Protein AF-A0A7D9EEP5-F1 (afdb_monomer)

Organism: Paramuricea clavata (NCBI:txid317549)

Radius of gyration: 14.98 Å; Cα contacts (8 Å, |Δi|>4): 99; chains: 1; bounding box: 32×27×48 Å

Foldseek 3Di:
DVLVVCCPDPPLVVSLVVLVVVCVVPVLDLVSLQSNLSSCVSVVVLVSSLVSLVSSCVNVVPPCCSVVPRNVVSVVSVVVVVVVVVVVVVVVPD

Nearest PDB structures (foldseek):
  1na3-assembly2_B  TM=8.952E-01  e=2.114E-03  unidentified
  6fd7-assembly1_A  TM=9.182E-01  e=3.672E-03  Homo sapiens
  8cqp-assembly3_C  TM=9.008E-01  e=3.880E-03  synthetic construct
  1na3-assembly1_A  TM=8.863E-01  e=4.100E-03  unidentified
  6gxz-assembly1_A  TM=8.584E-01  e=7.234E-02  Homo sapiens

pLDDT: mean 84.48, std 14.34, range [50.22, 97.19]

Mean predicted aligned error: 7.29 Å

Solvent-accessible surface area (backbone atoms only — not comparable to full-atom values): 5019 Å² total; per-residue (Å²): 111,75,71,69,59,32,67,79,42,100,42,51,63,64,36,30,54,52,21,51,50,43,27,71,78,37,78,84,38,39,69,30,25,40,50,30,15,55,35,27,46,76,74,66,40,35,72,61,14,43,52,27,33,52,53,18,37,72,76,43,74,83,43,56,61,52,52,68,47,55,38,43,49,35,53,51,54,48,50,53,53,54,51,54,50,53,54,56,60,55,71,74,73,118

InterPro domains:
  IPR011990 Tetratricopeptide-like helical domain superfamily [G3DSA:1.25.40.10] (1-94)
  IPR011990 Tetratricopeptide-like helical domain superfamily [SSF48452] (2-68)
  IPR019734 Tetratricopeptide repeat [PS50005] (30-63)
  IPR052658 Tetratricopeptide repeat-containing protein [PTHR15544] (1-91)

Structure (mmCIF, N/CA/C/O backbone):
data_AF-A0A7D9EEP5-F1
#
_entry.id   AF-A0A7D9EEP5-F1
#
loop_
_atom_site.group_PDB
_atom_site.id
_atom_site.type_symbol
_atom_site.label_atom_id
_atom_site.label_alt_id
_atom_site.label_comp_id
_atom_site.label_asym_id
_atom_site.label_entity_id
_atom_site.label_seq_id
_atom_site.pdbx_PDB_ins_code
_atom_site.Cartn_x
_atom_site.Cartn_y
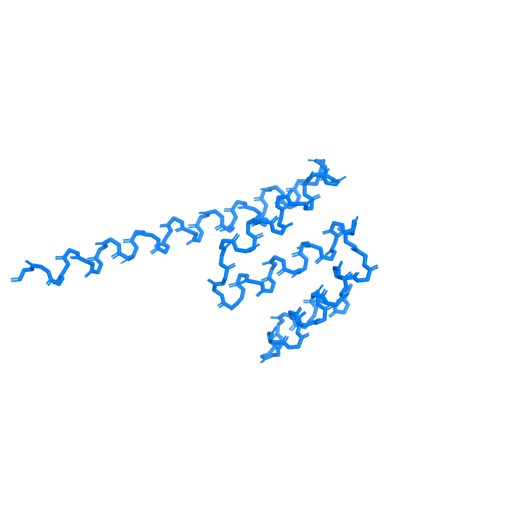_atom_site.Cartn_z
_atom_site.occupancy
_atom_site.B_iso_or_equiv
_atom_site.auth_seq_id
_atom_si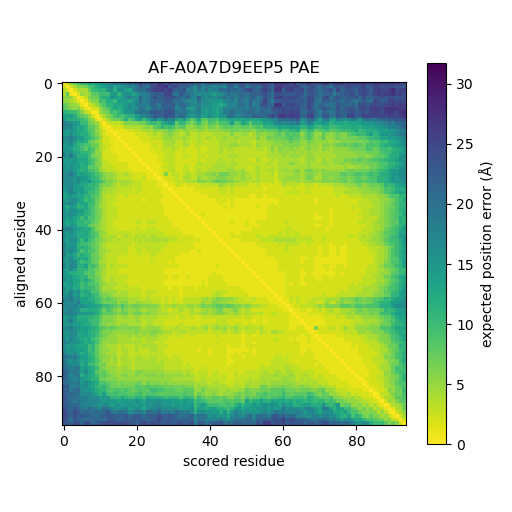te.auth_comp_id
_atom_site.auth_asym_id
_atom_site.auth_atom_id
_atom_site.pdbx_PDB_model_num
ATOM 1 N N . MET A 1 1 ? -0.367 -1.210 -16.335 1.00 50.22 1 MET A N 1
ATOM 2 C CA . MET A 1 1 ? -1.767 -1.472 -16.739 1.00 50.22 1 MET A CA 1
ATOM 3 C C . MET A 1 1 ? -2.291 -2.834 -16.282 1.00 50.22 1 MET A C 1
ATOM 5 O O . MET A 1 1 ? -3.288 -2.823 -15.585 1.00 50.22 1 MET A O 1
ATOM 9 N N . LYS A 1 2 ? -1.651 -3.991 -16.549 1.00 52.59 2 LYS A N 1
ATOM 10 C CA . LYS A 1 2 ? -2.197 -5.299 -16.095 1.00 52.59 2 LYS A CA 1
ATOM 11 C C . LYS A 1 2 ? -2.370 -5.445 -14.574 1.00 52.59 2 LYS A C 1
ATOM 13 O O . LYS A 1 2 ? -3.368 -5.995 -14.140 1.00 52.59 2 LYS A O 1
ATOM 18 N N . ALA A 1 3 ? -1.448 -4.913 -13.772 1.00 55.03 3 ALA A N 1
ATOM 19 C CA . ALA A 1 3 ? -1.545 -5.026 -12.316 1.00 55.03 3 ALA A CA 1
ATOM 20 C C . ALA A 1 3 ? -2.657 -4.157 -11.696 1.00 55.03 3 ALA A C 1
ATOM 22 O O . ALA A 1 3 ? -3.179 -4.491 -10.645 1.00 55.03 3 ALA A O 1
ATOM 23 N N . GLN A 1 4 ? -3.049 -3.073 -12.372 1.00 54.12 4 GLN A N 1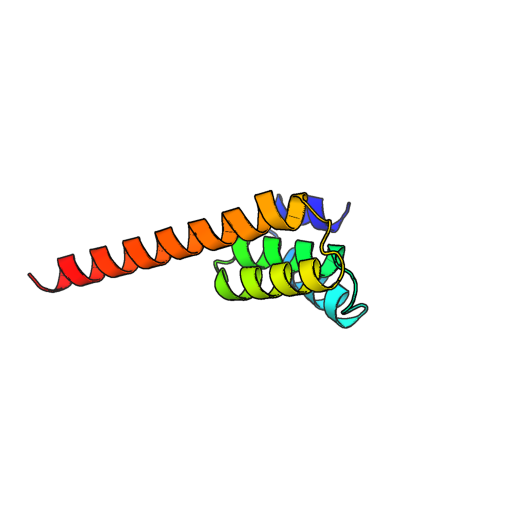
ATOM 24 C CA . GLN A 1 4 ? -4.106 -2.168 -11.915 1.00 54.12 4 GLN A CA 1
ATOM 25 C C . GLN A 1 4 ? -5.504 -2.759 -12.174 1.00 54.12 4 GLN A C 1
ATOM 27 O O . GLN A 1 4 ? -6.414 -2.515 -11.401 1.00 54.12 4 GLN A O 1
ATOM 32 N N . VAL A 1 5 ? -5.642 -3.595 -13.214 1.00 51.03 5 VAL A N 1
ATOM 33 C CA . VAL A 1 5 ? -6.894 -4.285 -13.590 1.00 51.03 5 VAL A CA 1
ATOM 34 C C . VAL A 1 5 ? -7.166 -5.522 -12.719 1.00 51.03 5 VAL A C 1
ATOM 36 O O . VAL A 1 5 ? -8.313 -5.894 -12.515 1.00 51.03 5 VAL A O 1
ATOM 39 N N . LEU A 1 6 ? -6.125 -6.155 -12.170 1.00 53.22 6 LEU A N 1
ATOM 40 C CA . LEU A 1 6 ? -6.261 -7.343 -11.313 1.00 53.22 6 LEU A CA 1
ATOM 41 C C . LEU A 1 6 ? -6.770 -7.034 -9.897 1.00 53.22 6 LEU A C 1
ATOM 43 O O . LEU A 1 6 ? -7.203 -7.948 -9.212 1.00 53.22 6 LEU A O 1
ATOM 47 N N . LEU A 1 7 ? -6.732 -5.770 -9.462 1.00 54.53 7 LEU A N 1
ATOM 48 C CA . LEU A 1 7 ? -7.253 -5.364 -8.152 1.00 54.53 7 LEU A CA 1
ATOM 49 C C . LEU A 1 7 ? -8.791 -5.268 -8.121 1.00 54.53 7 LEU A C 1
ATOM 51 O O . LEU A 1 7 ? -9.365 -5.278 -7.039 1.00 54.53 7 LEU A O 1
ATOM 55 N N . GLU A 1 8 ? -9.452 -5.175 -9.282 1.00 51.78 8 GLU A N 1
ATOM 56 C CA . GLU A 1 8 ? -10.920 -5.077 -9.389 1.00 51.78 8 GLU A CA 1
ATOM 57 C C . GLU A 1 8 ? -11.623 -6.437 -9.540 1.00 51.78 8 GLU A C 1
ATOM 59 O O . GLU A 1 8 ? -12.830 -6.536 -9.330 1.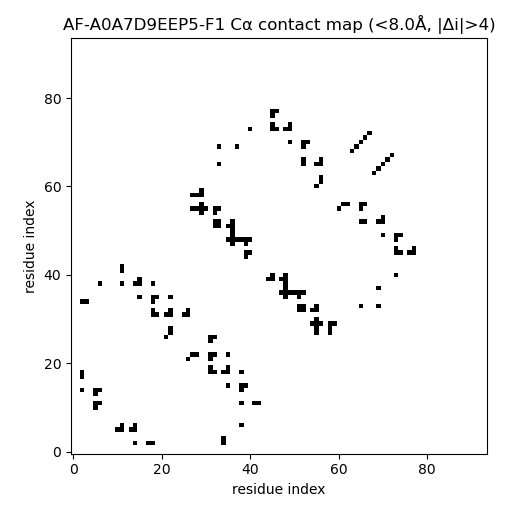00 51.78 8 GLU A O 1
ATOM 64 N N . LEU A 1 9 ? -10.885 -7.494 -9.889 1.00 53.66 9 LEU A N 1
ATOM 65 C CA . LEU A 1 9 ? -11.382 -8.869 -9.883 1.00 53.66 9 LEU A CA 1
ATOM 66 C C . LEU A 1 9 ? -11.070 -9.485 -8.518 1.00 53.66 9 LEU A C 1
ATOM 68 O O . LEU A 1 9 ? -10.032 -9.191 -7.936 1.00 53.66 9 LEU A O 1
ATOM 72 N N . ASP A 1 10 ? -11.935 -10.372 -8.033 1.00 56.12 10 ASP A N 1
ATOM 73 C CA . ASP A 1 10 ? -11.866 -11.126 -6.761 1.00 56.12 10 ASP A CA 1
ATOM 74 C C . ASP A 1 10 ? -10.615 -12.048 -6.628 1.00 56.12 10 ASP A C 1
ATOM 76 O O . ASP A 1 10 ? -10.561 -13.004 -5.861 1.00 56.12 10 ASP A O 1
ATOM 80 N N . GLU A 1 11 ? -9.571 -11.758 -7.406 1.00 63.59 11 GLU A N 1
ATOM 81 C CA . GLU A 1 11 ? -8.248 -12.363 -7.482 1.00 63.59 11 GLU A CA 1
ATOM 82 C C . GLU A 1 11 ? -7.193 -11.476 -6.790 1.00 63.59 11 GLU A C 1
ATOM 84 O O . GLU A 1 11 ? -6.061 -11.310 -7.262 1.00 63.59 11 GLU A O 1
ATOM 89 N N . ILE A 1 12 ? -7.544 -10.918 -5.629 1.00 64.62 12 ILE A N 1
ATOM 90 C CA . ILE A 1 12 ? -6.642 -10.084 -4.820 1.00 64.62 12 ILE A CA 1
ATOM 91 C C . ILE A 1 12 ? -5.317 -10.826 -4.530 1.00 64.62 12 ILE A C 1
ATOM 93 O O . ILE A 1 12 ? -4.238 -10.232 -4.573 1.00 64.62 12 ILE A O 1
ATOM 97 N N . PHE A 1 13 ? -5.365 -12.146 -4.316 1.00 70.31 13 PHE A N 1
ATOM 98 C CA . PHE A 1 13 ? -4.178 -12.967 -4.050 1.00 70.31 13 PHE A CA 1
ATOM 99 C C . PHE A 1 13 ? -3.221 -13.084 -5.257 1.00 70.31 13 PHE A C 1
ATOM 101 O O . PHE A 1 13 ? -2.038 -12.770 -5.094 1.00 70.31 13 PHE A O 1
ATOM 108 N N . PRO A 1 14 ? -3.672 -13.464 -6.473 1.00 78.31 14 PRO A N 1
ATOM 109 C CA . PRO A 1 14 ? -2.845 -13.393 -7.682 1.00 78.31 14 PRO A CA 1
ATOM 110 C C . PRO A 1 14 ? -2.243 -12.011 -7.962 1.00 78.31 14 PRO A C 1
ATOM 112 O O . PRO A 1 14 ? -1.092 -11.920 -8.409 1.00 78.31 14 PRO A O 1
ATOM 115 N N . ALA A 1 15 ? -2.987 -10.933 -7.688 1.00 73.94 15 ALA A N 1
ATOM 116 C CA . ALA A 1 15 ? -2.506 -9.564 -7.873 1.00 73.94 15 ALA A CA 1
ATOM 117 C C . ALA A 1 15 ? -1.317 -9.254 -6.951 1.00 73.94 15 ALA A C 1
ATOM 119 O O . ALA A 1 15 ? -0.288 -8.747 -7.408 1.00 73.94 15 ALA A O 1
ATOM 120 N N . ILE A 1 16 ? -1.430 -9.623 -5.673 1.00 80.75 16 ILE A N 1
ATOM 121 C CA . ILE A 1 16 ? -0.359 -9.455 -4.685 1.00 80.75 16 ILE A CA 1
ATOM 122 C C . ILE A 1 16 ? 0.843 -10.314 -5.050 1.00 80.75 16 ILE A C 1
ATOM 124 O O . ILE A 1 16 ? 1.948 -9.788 -5.117 1.00 80.75 16 ILE A O 1
ATOM 128 N N . GLN A 1 17 ? 0.641 -11.590 -5.384 1.00 83.44 17 GLN A N 1
ATOM 129 C CA . GLN A 1 17 ? 1.734 -12.482 -5.776 1.00 83.44 17 GLN A CA 1
ATOM 130 C C . GLN A 1 17 ? 2.487 -11.948 -7.007 1.00 83.44 17 GLN A C 1
ATOM 132 O O . GLN A 1 17 ? 3.719 -11.978 -7.070 1.00 83.44 17 GLN A O 1
ATOM 137 N N . SER A 1 18 ? 1.754 -11.395 -7.975 1.00 82.75 18 SER A N 1
ATOM 138 C CA . SER A 1 18 ? 2.341 -10.747 -9.150 1.00 82.75 18 SER A CA 1
ATOM 139 C C . SER A 1 18 ? 3.132 -9.490 -8.773 1.00 82.75 18 SER A C 1
ATOM 141 O O . SER A 1 18 ? 4.218 -9.260 -9.313 1.00 82.75 18 SER A O 1
ATOM 143 N N . ALA A 1 19 ? 2.619 -8.684 -7.841 1.00 83.12 19 ALA A N 1
ATOM 144 C CA . ALA A 1 19 ? 3.298 -7.490 -7.346 1.00 83.12 19 ALA A CA 1
ATOM 145 C C . ALA A 1 19 ? 4.559 -7.833 -6.530 1.00 83.12 19 ALA A C 1
ATOM 147 O O . ALA A 1 19 ? 5.603 -7.214 -6.733 1.00 83.12 19 ALA A O 1
ATOM 148 N N . GLU A 1 20 ? 4.511 -8.857 -5.678 1.00 87.75 20 GLU A N 1
ATOM 149 C CA . GLU A 1 20 ? 5.658 -9.370 -4.918 1.00 87.75 20 GLU A CA 1
ATOM 150 C C . GLU A 1 20 ? 6.759 -9.895 -5.840 1.00 87.75 20 GLU A C 1
ATOM 152 O O . GLU A 1 20 ? 7.939 -9.573 -5.664 1.00 87.75 20 GLU A O 1
ATOM 157 N N . MET A 1 21 ? 6.380 -10.647 -6.876 1.00 88.44 21 MET A N 1
ATOM 158 C CA . MET A 1 21 ? 7.323 -11.101 -7.894 1.00 88.44 21 MET A CA 1
ATOM 159 C C . MET A 1 21 ? 7.936 -9.910 -8.640 1.00 88.44 21 MET A C 1
ATOM 161 O O . MET A 1 21 ? 9.147 -9.869 -8.852 1.00 88.44 21 MET A O 1
ATOM 165 N N . ALA A 1 22 ? 7.136 -8.896 -8.984 1.00 86.38 22 ALA A N 1
ATOM 166 C CA . ALA A 1 22 ? 7.630 -7.685 -9.637 1.00 86.38 22 ALA A CA 1
ATOM 167 C C . ALA A 1 22 ? 8.610 -6.890 -8.757 1.00 86.38 22 ALA A C 1
ATOM 169 O O . ALA A 1 22 ? 9.593 -6.356 -9.274 1.00 86.38 22 ALA A O 1
ATOM 170 N N . VAL A 1 23 ? 8.377 -6.825 -7.443 1.00 90.06 23 VAL A 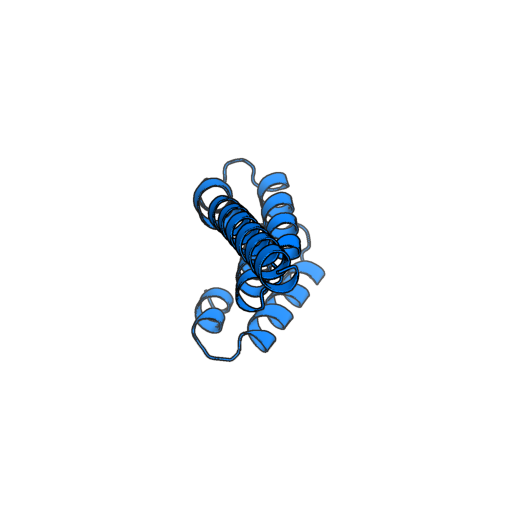N 1
ATOM 171 C CA . VAL A 1 23 ? 9.302 -6.205 -6.479 1.00 90.06 23 VAL A CA 1
ATOM 172 C C . VAL A 1 23 ? 10.561 -7.055 -6.293 1.00 90.06 23 VAL A C 1
ATOM 174 O O . VAL A 1 23 ? 11.648 -6.503 -6.160 1.00 90.06 23 VAL A O 1
ATOM 177 N N . THR A 1 24 ? 10.456 -8.382 -6.350 1.00 90.62 24 THR A N 1
ATOM 178 C CA . THR A 1 24 ? 11.619 -9.284 -6.275 1.00 90.62 24 THR A CA 1
ATOM 179 C C . THR A 1 24 ? 12.513 -9.149 -7.508 1.00 90.62 24 THR A C 1
ATOM 181 O O . THR A 1 24 ? 13.736 -9.088 -7.392 1.00 90.62 24 THR A O 1
ATOM 184 N N . LEU A 1 25 ? 11.906 -9.054 -8.694 1.00 89.75 25 LEU A N 1
ATOM 185 C CA . LEU A 1 25 ? 12.616 -8.866 -9.960 1.00 89.75 25 LEU A CA 1
ATOM 186 C C . LEU A 1 25 ? 13.206 -7.459 -10.092 1.00 89.75 25 LEU A C 1
ATOM 188 O O . LEU A 1 25 ? 14.300 -7.300 -10.631 1.00 89.75 25 LEU A O 1
ATOM 192 N N . ASN A 1 26 ? 12.494 -6.436 -9.613 1.00 86.44 26 ASN A N 1
ATOM 193 C CA . ASN A 1 26 ? 12.976 -5.062 -9.604 1.00 86.44 26 ASN A CA 1
ATOM 194 C C . ASN A 1 26 ? 12.608 -4.340 -8.294 1.00 86.44 26 ASN A C 1
ATOM 196 O O . ASN A 1 26 ? 11.595 -3.632 -8.234 1.00 86.44 26 ASN A O 1
ATOM 200 N N . PRO A 1 27 ? 13.466 -4.433 -7.262 1.00 85.69 27 PRO A N 1
ATOM 201 C CA . PRO A 1 27 ? 13.194 -3.845 -5.950 1.00 85.69 27 PRO A CA 1
ATOM 202 C C . PRO A 1 27 ? 13.275 -2.315 -5.938 1.00 85.69 27 PRO A C 1
ATOM 204 O O . PRO A 1 27 ? 12.933 -1.689 -4.939 1.00 85.69 27 PRO A O 1
ATOM 207 N N . ARG A 1 28 ? 13.732 -1.701 -7.037 1.00 90.19 28 ARG A N 1
ATOM 208 C CA . ARG A 1 28 ? 13.840 -0.246 -7.206 1.00 90.19 28 ARG A CA 1
ATOM 209 C C . ARG A 1 28 ? 12.770 0.332 -8.134 1.00 90.19 28 ARG A C 1
ATOM 211 O O . ARG A 1 28 ? 12.898 1.467 -8.577 1.00 90.19 28 ARG A O 1
ATOM 218 N N . SER A 1 29 ? 11.721 -0.430 -8.435 1.00 92.00 29 SER A N 1
ATOM 219 C CA . SER A 1 29 ? 10.582 0.057 -9.213 1.00 92.00 29 SER A CA 1
ATOM 220 C C . SER A 1 29 ? 9.536 0.697 -8.287 1.00 92.00 29 SER A C 1
ATOM 222 O O . SER A 1 29 ? 8.858 -0.039 -7.560 1.00 92.00 29 SER A O 1
ATOM 224 N N . PRO A 1 30 ? 9.350 2.033 -8.312 1.00 91.62 30 PRO A N 1
ATOM 225 C CA . PRO A 1 30 ? 8.330 2.699 -7.499 1.00 91.62 30 PRO A CA 1
ATOM 226 C C . PRO A 1 30 ? 6.921 2.209 -7.860 1.00 91.62 30 PRO A C 1
ATOM 228 O O . PRO A 1 30 ? 6.123 1.957 -6.968 1.00 91.62 30 PRO A O 1
ATOM 231 N N . ASN A 1 31 ? 6.654 1.938 -9.142 1.00 90.38 31 ASN A N 1
ATOM 232 C CA . ASN A 1 31 ? 5.368 1.409 -9.612 1.00 90.38 31 ASN A CA 1
ATOM 233 C C . ASN A 1 31 ? 5.071 0.005 -9.057 1.00 90.38 31 ASN A C 1
ATOM 235 O O . ASN A 1 31 ? 3.926 -0.309 -8.728 1.00 90.38 31 ASN A O 1
ATOM 239 N N . SER A 1 32 ? 6.093 -0.855 -8.946 1.00 91.38 32 SER A N 1
ATOM 240 C CA . SER A 1 32 ? 5.925 -2.204 -8.383 1.00 91.38 32 SER A CA 1
ATOM 241 C C . SER A 1 32 ? 5.637 -2.136 -6.883 1.00 91.38 32 SER A C 1
ATOM 243 O O . SER A 1 32 ? 4.743 -2.824 -6.399 1.00 91.38 32 SER A O 1
ATOM 245 N N . LEU A 1 33 ? 6.355 -1.270 -6.162 1.00 94.12 33 LEU A N 1
ATOM 246 C CA . LEU A 1 33 ? 6.149 -1.034 -4.731 1.00 94.12 33 LEU A CA 1
ATOM 247 C C . LEU A 1 33 ? 4.783 -0.396 -4.441 1.00 94.12 33 LEU A C 1
ATOM 249 O O . LEU A 1 33 ? 4.114 -0.802 -3.496 1.00 94.12 33 LEU A O 1
ATOM 253 N N . GLN A 1 34 ? 4.338 0.542 -5.280 1.00 94.19 34 GLN A N 1
ATOM 254 C CA . GLN A 1 34 ? 3.004 1.138 -5.200 1.00 94.19 34 GLN A CA 1
ATOM 255 C C . GLN A 1 34 ? 1.911 0.081 -5.409 1.00 94.19 34 GLN A C 1
ATOM 257 O O . GLN A 1 34 ? 0.990 -0.043 -4.606 1.00 94.19 34 GLN A O 1
ATOM 262 N N . THR A 1 35 ? 2.041 -0.740 -6.454 1.00 91.44 35 THR A N 1
ATOM 263 C CA . THR A 1 35 ? 1.095 -1.832 -6.735 1.00 91.44 35 THR A CA 1
ATOM 264 C C . THR A 1 35 ? 1.033 -2.828 -5.575 1.00 91.44 35 THR A C 1
ATOM 266 O O . THR A 1 35 ? -0.056 -3.221 -5.159 1.00 91.44 35 THR A O 1
ATOM 269 N N . LEU A 1 36 ? 2.191 -3.207 -5.024 1.00 93.19 36 LEU A N 1
ATOM 270 C CA . LEU A 1 36 ? 2.268 -4.093 -3.865 1.00 93.19 36 LEU A CA 1
ATOM 271 C C . LEU A 1 36 ? 1.567 -3.480 -2.647 1.00 93.19 36 LEU A C 1
ATOM 273 O O . LEU A 1 36 ? 0.788 -4.167 -1.995 1.00 93.19 36 LEU A O 1
ATOM 277 N N . GLY A 1 37 ? 1.786 -2.188 -2.382 1.00 94.62 37 GLY A N 1
ATOM 278 C CA . GLY A 1 37 ? 1.117 -1.477 -1.294 1.00 94.62 37 GLY A CA 1
ATOM 279 C C . GLY A 1 37 ? -0.407 -1.476 -1.436 1.00 94.62 37 GLY A C 1
ATOM 280 O O . GLY A 1 37 ? -1.111 -1.793 -0.480 1.00 94.62 37 GLY A O 1
ATOM 281 N N . ARG A 1 38 ? -0.933 -1.221 -2.641 1.00 92.94 38 ARG A N 1
ATOM 282 C CA . ARG A 1 38 ? -2.384 -1.279 -2.908 1.00 92.94 38 ARG A CA 1
ATOM 283 C C . ARG A 1 38 ? -2.957 -2.683 -2.696 1.00 92.94 38 ARG A C 1
ATOM 285 O O . ARG A 1 38 ? -4.006 -2.826 -2.075 1.00 92.94 38 ARG A O 1
ATOM 292 N N . GLY A 1 39 ? -2.248 -3.718 -3.146 1.00 91.00 39 GLY A N 1
ATOM 293 C CA . GLY A 1 39 ? -2.632 -5.106 -2.878 1.00 91.00 39 GLY A CA 1
ATOM 294 C C . GLY A 1 39 ? -2.629 -5.437 -1.381 1.00 91.00 39 GLY A C 1
ATOM 295 O O . GLY A 1 39 ? -3.575 -6.031 -0.876 1.00 91.00 39 GLY A O 1
ATOM 296 N N . GLN A 1 40 ? -1.616 -4.982 -0.642 1.00 93.31 40 GLN A N 1
ATOM 297 C CA . GLN A 1 40 ? -1.524 -5.166 0.811 1.00 93.31 40 GLN A CA 1
ATOM 298 C C . GLN A 1 40 ? -2.686 -4.495 1.561 1.00 93.31 40 GLN A C 1
ATOM 300 O O . GLN A 1 40 ? -3.229 -5.093 2.489 1.00 93.31 40 GLN A O 1
ATOM 305 N N . ILE A 1 41 ? -3.133 -3.309 1.128 1.00 92.56 41 ILE A N 1
ATOM 306 C CA . ILE A 1 41 ? -4.361 -2.688 1.657 1.00 92.56 41 ILE A CA 1
ATOM 307 C C . ILE A 1 41 ? -5.577 -3.592 1.432 1.00 92.56 41 ILE A C 1
ATOM 309 O O . ILE A 1 41 ? -6.352 -3.798 2.366 1.00 92.56 41 ILE A O 1
ATOM 313 N N . ALA A 1 42 ? -5.720 -4.170 0.238 1.00 89.06 42 ALA A N 1
ATOM 314 C CA . ALA A 1 42 ? -6.869 -5.002 -0.117 1.00 89.06 42 ALA A CA 1
ATOM 315 C C . ALA A 1 42 ? -7.006 -6.272 0.751 1.00 89.06 42 ALA A C 1
ATOM 317 O O . ALA A 1 42 ? -8.123 -6.723 0.989 1.00 89.06 42 ALA A O 1
ATOM 318 N N . ILE A 1 43 ? -5.902 -6.814 1.283 1.00 88.12 43 ILE A N 1
ATOM 319 C CA . ILE A 1 43 ? -5.918 -7.949 2.233 1.00 88.12 43 ILE A CA 1
ATOM 320 C C . ILE A 1 43 ? -5.856 -7.532 3.711 1.00 88.12 43 ILE A C 1
ATOM 322 O O . ILE A 1 43 ? -5.796 -8.388 4.590 1.00 88.12 43 ILE A O 1
ATOM 326 N N . GLY A 1 44 ? -5.873 -6.230 4.012 1.00 89.38 44 GLY A N 1
ATOM 327 C CA . GLY A 1 44 ? -5.856 -5.708 5.385 1.00 89.38 44 GLY A CA 1
ATOM 328 C C . GLY A 1 44 ? -4.467 -5.590 6.032 1.00 89.38 44 GLY A C 1
ATOM 329 O O . GLY A 1 44 ? -4.369 -5.238 7.217 1.00 89.38 44 GLY A O 1
ATOM 330 N N . GLU A 1 45 ? -3.399 -5.807 5.263 1.00 92.69 45 GLU A N 1
ATOM 331 C CA . GLU A 1 45 ? -1.992 -5.678 5.669 1.00 92.69 45 GLU A CA 1
ATOM 332 C C . GLU A 1 45 ? -1.517 -4.215 5.601 1.00 92.69 45 GLU A C 1
ATOM 334 O O . GLU A 1 45 ? -0.566 -3.853 4.903 1.00 92.69 45 GLU A O 1
ATOM 339 N N . ILE A 1 46 ? -2.208 -3.341 6.337 1.00 95.38 46 ILE A N 1
ATOM 340 C CA . ILE A 1 46 ? -2.047 -1.880 6.246 1.00 95.38 46 ILE A CA 1
ATOM 341 C C . ILE A 1 46 ? -0.620 -1.420 6.595 1.00 95.38 46 ILE A C 1
ATOM 343 O O . ILE A 1 46 ? -0.071 -0.550 5.922 1.00 95.38 46 ILE A O 1
ATOM 347 N N . GLU A 1 47 ? 0.020 -2.014 7.606 1.00 96.31 47 GLU A N 1
ATOM 348 C CA . GLU A 1 47 ? 1.395 -1.643 7.985 1.00 96.31 47 GLU A CA 1
ATOM 349 C C . GLU A 1 47 ? 2.403 -1.975 6.879 1.00 96.31 47 GLU A C 1
ATOM 351 O O . GLU A 1 47 ? 3.301 -1.184 6.580 1.00 96.31 47 GLU A O 1
ATOM 356 N N . MET A 1 48 ? 2.228 -3.124 6.219 1.00 94.81 48 MET A N 1
ATOM 357 C CA . MET A 1 48 ? 3.080 -3.519 5.100 1.00 94.81 48 MET A CA 1
ATOM 358 C C . MET A 1 48 ? 2.890 -2.584 3.905 1.00 94.81 48 MET A C 1
ATOM 360 O O . MET A 1 48 ? 3.881 -2.188 3.285 1.00 94.81 48 MET A O 1
ATOM 364 N N . ALA A 1 49 ? 1.652 -2.155 3.642 1.00 96.19 49 ALA A N 1
ATOM 365 C CA . ALA A 1 49 ? 1.361 -1.177 2.600 1.00 96.19 49 ALA A CA 1
ATOM 366 C C . ALA A 1 49 ? 2.093 0.153 2.829 1.00 96.19 49 ALA A C 1
ATOM 368 O O . ALA A 1 49 ? 2.756 0.657 1.919 1.00 96.19 49 ALA A O 1
ATOM 369 N N . ILE A 1 50 ? 2.061 0.683 4.059 1.00 97.19 50 ILE A N 1
ATOM 370 C CA . ILE A 1 50 ? 2.778 1.914 4.434 1.00 97.19 50 ILE A CA 1
ATOM 371 C C . ILE A 1 50 ? 4.282 1.777 4.162 1.00 97.19 50 ILE A C 1
ATOM 373 O O . ILE A 1 50 ? 4.902 2.703 3.627 1.00 97.19 50 ILE A O 1
ATOM 377 N N . ILE A 1 51 ? 4.882 0.626 4.486 1.00 96.31 51 ILE A N 1
ATOM 378 C CA . ILE A 1 51 ? 6.304 0.361 4.215 1.00 96.31 51 ILE A CA 1
ATOM 379 C C . ILE A 1 51 ? 6.577 0.349 2.706 1.00 96.31 51 ILE A C 1
ATOM 381 O O . ILE A 1 51 ? 7.555 0.954 2.256 1.00 96.31 51 ILE A O 1
ATOM 385 N N . SER A 1 52 ? 5.728 -0.314 1.919 1.00 95.38 52 SER A N 1
ATOM 386 C CA . SER A 1 52 ? 5.858 -0.382 0.459 1.00 95.38 52 SER A CA 1
ATOM 387 C C . SER A 1 52 ? 5.774 1.009 -0.182 1.00 95.38 52 SER A C 1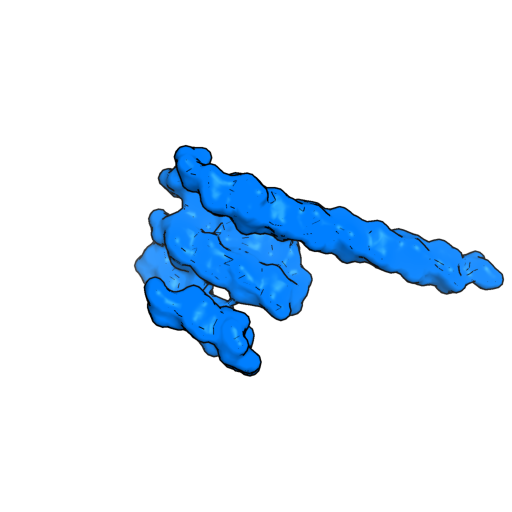
ATOM 389 O O . SER A 1 52 ? 6.668 1.382 -0.947 1.00 95.38 52 SER A O 1
ATOM 391 N N . PHE A 1 53 ? 4.791 1.828 0.204 1.00 96.62 53 PHE A N 1
ATOM 392 C CA . PHE A 1 53 ? 4.663 3.213 -0.267 1.00 96.62 53 PHE A CA 1
ATOM 393 C C . PHE A 1 53 ? 5.831 4.098 0.179 1.00 96.62 53 PHE A C 1
ATOM 395 O O . PHE A 1 53 ? 6.359 4.875 -0.616 1.00 96.62 53 PHE A O 1
ATOM 402 N N . SER A 1 54 ? 6.311 3.933 1.414 1.00 95.81 54 SER A N 1
ATOM 403 C CA . SER A 1 54 ? 7.474 4.675 1.919 1.00 95.81 54 SER A CA 1
ATOM 404 C C . SER A 1 54 ? 8.743 4.358 1.121 1.00 95.81 54 SER A C 1
ATOM 406 O O . SER A 1 54 ? 9.514 5.261 0.795 1.00 95.81 54 SER A O 1
ATOM 408 N N . LYS A 1 55 ? 8.950 3.087 0.749 1.00 95.00 55 LYS A N 1
ATOM 409 C CA . LYS A 1 55 ? 10.054 2.688 -0.141 1.00 95.00 55 LYS A CA 1
ATOM 410 C C . LYS A 1 55 ? 9.899 3.294 -1.534 1.00 95.00 55 LYS A C 1
ATOM 412 O O . LYS A 1 55 ? 10.890 3.757 -2.094 1.00 95.00 55 LYS A O 1
ATOM 417 N N . ALA A 1 56 ? 8.681 3.321 -2.076 1.00 95.19 56 ALA A N 1
ATOM 418 C CA . ALA A 1 56 ? 8.416 3.936 -3.372 1.00 95.19 56 ALA A CA 1
ATOM 419 C C . ALA A 1 56 ? 8.733 5.444 -3.354 1.00 95.19 56 ALA A C 1
ATOM 421 O O . ALA A 1 56 ? 9.449 5.923 -4.231 1.00 95.19 56 ALA A O 1
ATOM 422 N N . LEU A 1 57 ? 8.320 6.168 -2.307 1.00 95.50 57 LEU A N 1
ATOM 423 C CA . LEU A 1 57 ? 8.652 7.588 -2.116 1.00 95.50 57 LEU A CA 1
ATOM 424 C C . LEU A 1 57 ? 10.144 7.839 -1.900 1.00 95.50 57 LEU A C 1
ATOM 426 O O . LEU A 1 57 ? 10.643 8.889 -2.287 1.00 95.50 57 LEU A O 1
ATOM 430 N N . HIS A 1 58 ? 10.881 6.900 -1.306 1.00 95.12 58 HIS A N 1
ATOM 431 C CA . HIS A 1 58 ? 12.333 7.040 -1.195 1.00 95.12 58 HIS A CA 1
ATOM 432 C C . HIS A 1 58 ? 13.025 7.003 -2.569 1.00 95.12 58 HIS A C 1
ATOM 434 O O . HIS A 1 58 ? 14.064 7.632 -2.751 1.00 95.12 58 HIS A O 1
ATOM 440 N N . ILE A 1 59 ? 12.448 6.281 -3.535 1.00 93.81 59 ILE A N 1
ATOM 441 C CA . ILE A 1 59 ? 12.961 6.193 -4.908 1.00 93.81 59 ILE A CA 1
ATOM 442 C C . ILE A 1 59 ? 12.473 7.379 -5.750 1.00 93.81 59 ILE A C 1
ATOM 444 O O . ILE A 1 59 ? 13.249 7.939 -6.520 1.00 93.81 59 ILE A O 1
ATOM 448 N N . THR A 1 60 ? 11.208 7.775 -5.591 1.00 92.69 60 THR A N 1
ATOM 449 C CA . THR A 1 60 ? 10.592 8.918 -6.284 1.00 92.69 60 THR A CA 1
ATOM 450 C C . THR A 1 60 ? 9.922 9.862 -5.283 1.00 92.69 60 THR A C 1
ATOM 452 O O . THR A 1 60 ? 8.705 9.779 -5.086 1.00 92.69 60 THR A O 1
ATOM 455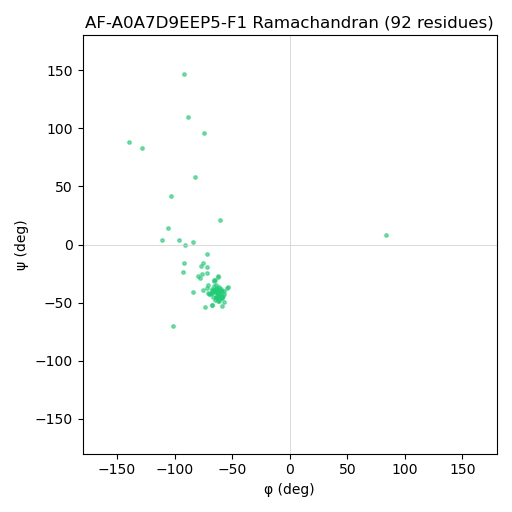 N N . PRO A 1 61 ? 10.691 10.768 -4.650 1.00 92.69 61 PRO A N 1
ATOM 456 C CA . PRO A 1 61 ? 10.169 11.689 -3.637 1.00 92.69 61 PRO A CA 1
ATOM 457 C C . PRO A 1 61 ? 9.105 12.653 -4.167 1.00 92.69 61 PRO A C 1
ATOM 459 O O . PRO A 1 61 ? 8.235 13.080 -3.406 1.00 92.69 61 PRO A O 1
ATOM 462 N N . ASP A 1 62 ? 9.154 12.951 -5.465 1.00 93.00 62 ASP A N 1
ATOM 463 C CA . ASP A 1 62 ? 8.266 13.905 -6.138 1.00 93.00 62 ASP A CA 1
ATOM 464 C C . ASP A 1 62 ? 6.925 13.286 -6.562 1.00 93.00 62 ASP A C 1
ATOM 466 O O . ASP A 1 62 ? 6.098 13.953 -7.178 1.00 93.00 62 ASP A O 1
ATOM 470 N N . SER A 1 63 ? 6.684 12.006 -6.252 1.00 92.62 63 SER A N 1
ATOM 471 C CA . SER A 1 63 ? 5.403 11.368 -6.557 1.00 92.62 63 SER A CA 1
ATOM 472 C C . SER A 1 63 ? 4.315 11.843 -5.593 1.00 92.62 63 SER A C 1
ATOM 474 O O . SER A 1 63 ? 4.163 11.320 -4.484 1.00 92.62 63 SER A O 1
ATOM 476 N N . GLU A 1 64 ? 3.554 12.849 -6.024 1.00 92.88 64 GLU A N 1
ATOM 477 C CA . GLU A 1 64 ? 2.398 13.361 -5.284 1.00 92.88 64 GLU A CA 1
ATOM 478 C C . GLU A 1 64 ? 1.289 12.317 -5.152 1.00 92.88 64 GLU A C 1
ATOM 480 O O . GLU A 1 64 ? 0.670 12.251 -4.097 1.00 92.88 64 GLU A O 1
ATOM 485 N N . GLU A 1 65 ? 1.092 11.459 -6.158 1.00 91.56 65 GLU A N 1
ATOM 486 C CA . GLU A 1 65 ? 0.107 10.368 -6.112 1.00 91.56 65 GLU A CA 1
ATOM 487 C C . GLU A 1 65 ? 0.399 9.432 -4.928 1.00 91.56 65 GLU A C 1
ATOM 489 O O . GLU A 1 65 ? -0.442 9.229 -4.055 1.00 91.56 65 GLU A O 1
ATOM 494 N N . ILE A 1 66 ? 1.635 8.931 -4.818 1.00 93.06 66 ILE A N 1
ATOM 495 C CA . ILE A 1 66 ? 1.993 7.999 -3.738 1.00 93.06 66 ILE A CA 1
ATOM 496 C C . ILE A 1 66 ? 1.915 8.693 -2.372 1.00 93.06 66 ILE A C 1
ATOM 498 O O . ILE A 1 66 ? 1.546 8.074 -1.375 1.00 93.06 66 ILE A O 1
ATOM 502 N N . ARG A 1 67 ? 2.269 9.981 -2.302 1.00 93.88 67 ARG A N 1
ATOM 503 C CA . ARG A 1 67 ? 2.268 10.742 -1.048 1.00 93.88 67 ARG A CA 1
ATOM 504 C C . ARG A 1 67 ? 0.858 11.083 -0.573 1.00 93.88 67 ARG A C 1
ATOM 506 O O . ARG A 1 67 ? 0.544 10.830 0.586 1.00 93.88 67 ARG A O 1
ATOM 513 N N . ASN A 1 68 ? 0.064 11.698 -1.442 1.00 93.94 68 ASN A N 1
ATOM 514 C CA . ASN A 1 68 ? -1.196 12.347 -1.089 1.00 93.94 68 ASN A CA 1
ATOM 515 C C . ASN A 1 68 ? -2.395 11.411 -1.245 1.00 93.94 68 ASN A C 1
ATOM 517 O O . ASN A 1 68 ? -3.409 11.633 -0.588 1.00 93.94 68 ASN A O 1
ATOM 521 N N . GLU A 1 69 ? -2.289 10.373 -2.076 1.00 93.44 69 GLU A N 1
ATOM 522 C CA . GLU A 1 69 ? -3.352 9.385 -2.250 1.00 93.44 69 GLU A CA 1
ATOM 523 C C . GLU A 1 69 ? -3.009 8.120 -1.465 1.00 93.44 69 GLU A C 1
ATOM 525 O O . GLU A 1 69 ? -3.604 7.858 -0.420 1.00 93.44 69 GLU A O 1
ATOM 530 N N . ASP A 1 70 ? -1.996 7.370 -1.904 1.00 94.56 70 ASP A N 1
ATOM 531 C CA . ASP A 1 70 ? -1.747 6.021 -1.386 1.00 94.56 70 ASP A CA 1
ATOM 532 C C . ASP A 1 70 ? -1.306 6.008 0.087 1.00 94.56 70 ASP A C 1
ATOM 534 O O . ASP A 1 70 ? -1.879 5.297 0.919 1.00 94.56 70 ASP A O 1
ATOM 538 N N . LEU A 1 71 ? -0.283 6.796 0.434 1.00 94.44 71 LEU A N 1
ATOM 539 C CA . LEU A 1 71 ? 0.263 6.819 1.790 1.00 94.44 71 LEU A CA 1
ATOM 540 C C . LEU A 1 71 ? -0.704 7.477 2.780 1.00 94.44 71 LEU A C 1
ATOM 542 O O . LEU A 1 71 ? -0.872 6.963 3.887 1.00 94.44 71 LEU A O 1
ATOM 546 N N . CYS A 1 72 ? -1.344 8.585 2.396 1.00 95.56 72 CYS A N 1
ATOM 547 C CA . CYS A 1 72 ? -2.380 9.223 3.209 1.00 95.56 72 CYS A CA 1
ATOM 548 C C . CYS A 1 72 ? -3.520 8.247 3.511 1.00 95.56 72 CYS A C 1
ATOM 550 O O . CYS A 1 72 ? -3.843 8.039 4.683 1.00 95.56 72 CYS A O 1
ATOM 552 N N . TRP A 1 73 ? -4.046 7.571 2.487 1.00 94.81 73 TRP A N 1
ATOM 553 C CA . TRP A 1 73 ? -5.113 6.590 2.660 1.00 94.81 73 TRP A CA 1
ATOM 554 C C . TRP A 1 73 ? -4.703 5.436 3.582 1.00 94.81 73 TRP A C 1
ATOM 556 O O . TRP A 1 73 ? -5.435 5.097 4.514 1.00 94.81 73 TRP A O 1
ATOM 566 N N . ALA A 1 74 ? -3.505 4.876 3.393 1.00 96.19 74 ALA A N 1
ATOM 567 C CA . ALA A 1 74 ? -2.994 3.806 4.247 1.00 96.19 74 ALA A CA 1
ATOM 568 C C . ALA A 1 74 ? -2.854 4.242 5.719 1.00 96.19 74 ALA A C 1
ATOM 570 O O . ALA A 1 74 ? -3.181 3.487 6.639 1.00 96.19 74 ALA A O 1
ATOM 571 N N . VAL A 1 75 ? -2.395 5.473 5.962 1.00 96.25 75 VAL A N 1
ATOM 572 C CA . VAL A 1 75 ? -2.269 6.030 7.316 1.00 96.25 75 VAL A CA 1
ATOM 573 C C . VAL A 1 75 ? -3.633 6.244 7.969 1.00 96.25 75 VAL A C 1
ATOM 575 O O . VAL A 1 75 ? -3.767 5.974 9.167 1.00 96.25 75 VAL A O 1
ATOM 578 N N . ASP A 1 76 ? -4.630 6.705 7.221 1.00 95.94 76 ASP A N 1
ATOM 579 C CA . ASP A 1 76 ? -5.976 6.922 7.751 1.00 95.94 76 ASP A CA 1
ATOM 580 C C . ASP A 1 76 ? -6.680 5.595 8.058 1.00 95.94 76 ASP A C 1
ATOM 582 O O . ASP A 1 76 ? -7.190 5.423 9.167 1.00 95.94 76 ASP A O 1
ATOM 586 N N . LEU A 1 77 ? -6.559 4.593 7.181 1.00 94.94 77 LEU A N 1
ATOM 587 C CA . LEU A 1 77 ? -7.038 3.232 7.455 1.00 94.94 77 LEU A CA 1
ATOM 588 C C . LEU A 1 77 ? -6.418 2.636 8.726 1.00 94.94 77 LEU A C 1
ATOM 590 O O . LEU A 1 77 ? -7.104 1.978 9.513 1.00 94.94 77 LEU A O 1
ATOM 594 N N . ARG A 1 78 ? -5.123 2.876 8.965 1.00 95.62 78 ARG A N 1
ATOM 595 C CA . ARG A 1 78 ? -4.456 2.438 10.199 1.00 95.62 78 ARG A CA 1
ATOM 596 C C . ARG A 1 78 ? -5.066 3.098 11.436 1.00 95.62 78 ARG A C 1
ATOM 598 O O . ARG A 1 78 ? -5.262 2.421 12.445 1.00 95.62 78 ARG A O 1
ATOM 605 N N . LYS A 1 79 ? -5.352 4.405 11.385 1.00 94.69 79 LYS A N 1
ATOM 606 C CA . LYS A 1 79 ? -5.990 5.117 12.507 1.00 94.69 79 LYS A CA 1
ATOM 607 C C . LYS A 1 79 ? -7.366 4.532 12.798 1.00 94.69 79 LYS A C 1
ATOM 609 O O . LYS A 1 79 ? -7.614 4.163 13.942 1.00 94.69 79 LYS A O 1
ATOM 614 N N . GLU A 1 80 ? -8.195 4.350 11.770 1.00 93.12 80 GLU A N 1
ATOM 615 C CA . GLU A 1 80 ? -9.522 3.748 11.926 1.00 93.12 80 GLU A CA 1
ATOM 616 C C . GLU A 1 80 ? -9.449 2.343 12.534 1.00 93.12 80 GLU A C 1
ATOM 618 O O . GLU A 1 80 ? -10.205 2.021 13.450 1.00 93.12 80 GLU A O 1
ATOM 623 N N . LYS A 1 81 ? -8.520 1.498 12.062 1.00 90.56 81 LYS A N 1
ATOM 624 C CA . LYS A 1 81 ? -8.316 0.150 12.615 1.00 90.56 81 LYS A CA 1
ATOM 625 C C . LYS A 1 81 ? -7.957 0.207 14.101 1.00 90.56 81 LYS A C 1
ATOM 627 O O . LYS A 1 81 ? -8.532 -0.541 14.889 1.00 90.56 81 LYS A O 1
ATOM 632 N N . ASN A 1 82 ? -7.062 1.114 14.485 1.00 90.25 82 ASN A N 1
ATOM 633 C CA . ASN A 1 82 ? -6.642 1.285 15.874 1.00 90.25 82 ASN A CA 1
ATOM 634 C C . ASN A 1 82 ? -7.772 1.823 16.766 1.00 90.25 82 ASN A C 1
ATOM 636 O O . ASN A 1 82 ? -7.897 1.406 17.915 1.00 90.25 82 ASN A O 1
ATOM 640 N N . GLU A 1 83 ? -8.598 2.742 16.264 1.00 92.00 83 GLU A N 1
ATOM 641 C CA . GLU A 1 83 ? -9.761 3.271 16.991 1.00 92.00 83 GLU A CA 1
ATOM 642 C C . GLU A 1 83 ? -10.834 2.200 17.195 1.00 92.00 83 GLU A C 1
ATOM 644 O O . GLU A 1 83 ? -11.315 2.017 18.313 1.00 92.00 83 GLU A O 1
ATOM 649 N N . ARG A 1 84 ? -11.145 1.419 16.153 1.00 87.56 84 ARG A N 1
ATOM 650 C CA . ARG A 1 84 ? -12.075 0.282 16.255 1.00 87.56 84 ARG A CA 1
ATOM 651 C C . ARG A 1 84 ? -11.588 -0.760 17.263 1.00 87.56 84 ARG A C 1
ATOM 653 O O . ARG A 1 84 ? -12.386 -1.282 18.032 1.00 87.56 84 ARG A O 1
ATOM 660 N N . GLN A 1 85 ? -10.285 -1.043 17.288 1.00 83.50 85 GLN A N 1
ATOM 661 C CA . GLN A 1 85 ? -9.696 -1.961 18.267 1.00 83.50 85 GLN A CA 1
ATOM 662 C C . GLN A 1 85 ? -9.833 -1.440 19.701 1.00 83.50 85 GLN A C 1
ATOM 664 O O . GLN A 1 85 ? -10.277 -2.185 20.569 1.00 83.50 85 GLN A O 1
ATOM 669 N N . LYS A 1 86 ? -9.539 -0.156 19.940 1.00 83.50 86 LYS A N 1
ATOM 670 C CA . LYS A 1 86 ? -9.702 0.464 21.265 1.00 83.50 86 LYS A CA 1
ATOM 671 C C . LYS A 1 86 ? -11.147 0.421 21.756 1.00 83.50 86 LYS A C 1
ATOM 673 O O . LYS A 1 86 ? -11.36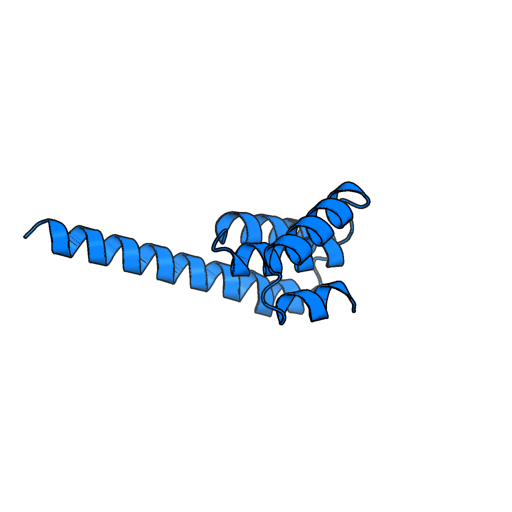7 0.079 22.911 1.00 83.50 86 LYS A O 1
ATOM 678 N N . ASN A 1 87 ? -12.107 0.729 20.884 1.00 81.31 87 ASN A N 1
ATOM 679 C CA . ASN A 1 87 ? -13.524 0.746 21.250 1.00 81.31 87 ASN A CA 1
ATOM 680 C C . ASN A 1 87 ? -14.042 -0.663 21.601 1.00 81.31 87 ASN A C 1
ATOM 682 O O . ASN A 1 87 ? -14.735 -0.839 22.599 1.00 81.31 87 ASN A O 1
ATOM 686 N N . ASN A 1 88 ? -13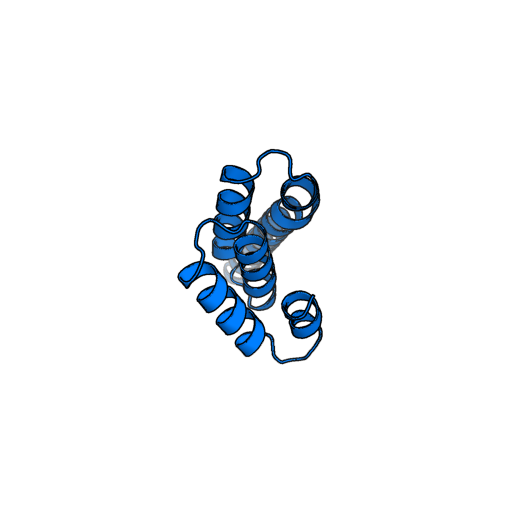.621 -1.689 20.854 1.00 74.44 88 ASN A N 1
ATOM 687 C CA . ASN A 1 88 ? -13.977 -3.081 21.154 1.00 74.44 88 ASN A CA 1
ATOM 688 C C . ASN A 1 88 ? -13.378 -3.581 22.488 1.00 74.44 88 ASN A C 1
ATOM 690 O O . ASN A 1 88 ? -13.961 -4.435 23.158 1.00 74.44 88 ASN A O 1
ATOM 694 N N . GLU A 1 89 ? -12.206 -3.073 22.884 1.00 70.69 89 GLU A N 1
ATOM 695 C CA . GLU A 1 89 ? -11.567 -3.398 24.168 1.00 70.69 89 GLU A CA 1
ATOM 696 C C . GLU A 1 89 ? -12.201 -2.683 25.372 1.00 70.69 89 GLU A C 1
ATOM 698 O O . GLU A 1 89 ? -12.073 -3.171 26.498 1.00 70.69 89 GLU A O 1
ATOM 703 N N . SER A 1 90 ? -12.850 -1.532 25.167 1.00 67.12 90 SER A N 1
ATOM 704 C CA . SER A 1 90 ? -13.644 -0.864 26.207 1.00 67.12 90 SER A CA 1
ATOM 705 C C . SER A 1 90 ? -14.979 -1.566 26.452 1.00 67.12 90 SER A C 1
ATOM 707 O O . SER A 1 90 ? -15.338 -1.756 27.609 1.00 67.12 90 SER A O 1
ATOM 709 N N . ASP A 1 91 ? -15.646 -2.047 25.400 1.00 63.88 91 ASP A N 1
ATOM 710 C CA . ASP A 1 91 ? -16.960 -2.704 25.507 1.00 63.88 91 ASP A CA 1
ATOM 711 C C . ASP A 1 91 ? -16.893 -4.106 26.145 1.00 63.88 91 ASP A C 1
ATOM 713 O O . ASP A 1 91 ? -17.893 -4.635 26.615 1.00 63.88 91 ASP A O 1
ATOM 717 N N . THR A 1 92 ? -15.714 -4.734 26.170 1.00 60.59 92 THR A N 1
ATOM 718 C CA . THR A 1 92 ? -15.500 -6.065 26.776 1.00 60.59 92 THR A CA 1
ATOM 719 C C . THR A 1 92 ? -15.086 -6.018 28.251 1.00 60.59 92 THR A C 1
ATOM 721 O O . THR A 1 92 ? -14.868 -7.071 28.853 1.00 60.59 92 THR A O 1
ATOM 724 N N . LYS A 1 93 ? -14.948 -4.820 28.838 1.00 58.62 93 LYS A N 1
ATOM 725 C CA . LYS A 1 93 ? -14.511 -4.610 30.232 1.00 58.62 93 LYS A CA 1
ATOM 726 C C . LYS A 1 93 ? -15.609 -4.080 31.167 1.00 58.62 93 LYS A C 1
ATOM 728 O O . LYS A 1 93 ? -15.300 -3.830 32.333 1.00 58.62 93 LYS A O 1
ATOM 733 N N . GLU A 1 94 ? -16.844 -3.940 30.688 1.00 51.81 94 GLU A N 1
ATOM 734 C CA . GLU A 1 94 ? -18.055 -3.697 31.497 1.00 51.81 94 GLU A CA 1
ATOM 735 C C . GLU A 1 94 ? -18.844 -4.993 31.726 1.00 51.81 94 GLU A C 1
ATOM 737 O O . GLU A 1 94 ? -19.378 -5.153 32.849 1.00 51.81 94 GLU A O 1
#

Sequence (94 aa):
MKAQVLLELDEIFPAIQSAEMAVTLNPRSPNSLQTLGRGQIAIGEIEMAIISFSKALHITPDSEEIRNEDLCWAVDLRKEKNERQKNNESDTKE

Secondary structure (DSSP, 8-state):
-HHHHTTSSS-HHHHHHHHHHHHHH-TT-HHHHHHHHHHHHHTT-HHHHHHHHHHHHHH-TT-HIIIIIIIHHHHHHHHHHHHHHHHHHHHT--